Protein AF-A0A9E7SR77-F1 (afdb_monomer)

Solvent-accessible surface area (backbone atoms only — not comparable to full-atom values): 8909 Å² total; per-residue (Å²): 131,87,77,66,85,57,84,43,74,66,51,48,50,51,52,50,53,42,53,60,50,59,74,68,46,51,74,69,48,45,51,34,42,50,32,52,48,26,50,53,51,19,54,52,24,45,50,50,21,53,51,32,56,74,71,65,49,61,67,68,60,28,48,49,27,48,50,54,19,49,52,25,49,52,49,26,50,50,48,49,53,47,50,45,66,79,36,73,90,58,79,88,62,87,58,99,65,75,70,88,55,85,76,72,50,72,69,54,49,48,54,37,58,79,68,67,35,57,68,62,52,51,52,51,50,56,55,37,58,48,49,54,41,55,49,51,56,50,50,50,70,72,50,88,52,63,69,58,36,69,57,56,50,72,78,70,104

Structure (mmCIF, N/CA/C/O backbone):
data_AF-A0A9E7SR77-F1
#
_entry.id   AF-A0A9E7SR77-F1
#
loop_
_atom_site.group_PDB
_atom_site.id
_atom_site.type_symbol
_atom_site.label_atom_id
_atom_site.label_alt_id
_atom_site.label_comp_id
_atom_site.label_asym_id
_atom_site.label_entity_id
_atom_site.label_seq_id
_atom_site.pdbx_PDB_ins_code
_atom_site.Cartn_x
_atom_site.Cartn_y
_atom_site.Cartn_z
_atom_site.occupancy
_atom_site.B_iso_or_equiv
_atom_site.auth_seq_id
_atom_site.auth_comp_id
_atom_site.auth_asym_id
_atom_site.auth_atom_id
_atom_site.pdbx_PDB_model_num
ATOM 1 N N . MET A 1 1 ? -15.560 -2.989 -19.283 1.00 31.86 1 MET A N 1
ATOM 2 C CA . MET A 1 1 ? -15.427 -4.459 -19.183 1.00 31.86 1 MET A CA 1
ATOM 3 C C . MET A 1 1 ? -14.556 -4.759 -17.979 1.00 31.86 1 MET A C 1
ATOM 5 O O . MET A 1 1 ? -13.396 -4.384 -18.000 1.00 31.86 1 MET A O 1
ATOM 9 N N . ILE A 1 2 ? -15.116 -5.345 -16.920 1.00 34.34 2 ILE A N 1
ATOM 10 C CA . ILE A 1 2 ? -14.353 -5.791 -15.746 1.00 34.34 2 ILE A CA 1
ATOM 11 C C . ILE A 1 2 ? -13.633 -7.073 -16.177 1.00 34.34 2 ILE A C 1
ATOM 13 O O . ILE A 1 2 ? -14.275 -8.111 -16.318 1.00 34.34 2 ILE A O 1
ATOM 17 N N . HIS A 1 3 ? -12.339 -6.994 -16.493 1.00 41.41 3 HIS A N 1
ATOM 18 C CA . HIS A 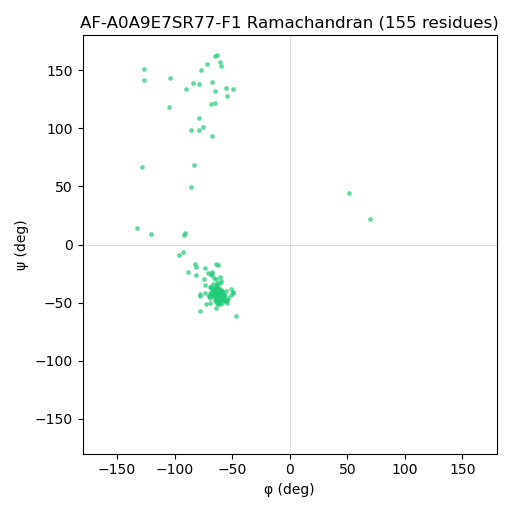1 3 ? -11.528 -8.203 -16.602 1.00 41.41 3 HIS A CA 1
ATOM 19 C C . HIS A 1 3 ? -11.464 -8.833 -15.205 1.00 41.41 3 HIS A C 1
ATOM 21 O O . HIS A 1 3 ? -11.129 -8.176 -14.223 1.00 41.41 3 HIS A O 1
ATOM 27 N N . GLN A 1 4 ? -11.912 -10.084 -15.103 1.00 53.41 4 GLN A N 1
ATOM 28 C CA . GLN A 1 4 ? -11.905 -10.854 -13.863 1.00 53.41 4 GLN A CA 1
ATOM 29 C C . GLN A 1 4 ? -10.448 -11.150 -13.475 1.00 53.41 4 GLN A C 1
ATOM 31 O O . GLN A 1 4 ? -9.881 -12.143 -13.929 1.00 53.41 4 GLN A O 1
ATOM 36 N N . ARG A 1 5 ? -9.849 -10.289 -12.637 1.00 59.03 5 ARG A N 1
ATOM 37 C CA . ARG A 1 5 ? -8.536 -10.515 -12.000 1.00 59.03 5 ARG A CA 1
ATOM 38 C C . ARG A 1 5 ? -8.484 -11.879 -11.308 1.00 59.03 5 ARG A C 1
ATOM 40 O O . ARG A 1 5 ? -7.491 -12.590 -11.398 1.00 59.03 5 ARG A O 1
ATOM 47 N N . PHE A 1 6 ? -9.594 -12.278 -10.684 1.00 62.53 6 PHE A N 1
ATOM 48 C CA . PHE A 1 6 ? -9.768 -13.611 -10.115 1.00 62.53 6 PHE A CA 1
ATOM 49 C C . PHE A 1 6 ? -10.266 -14.580 -11.184 1.00 62.53 6 PHE A C 1
ATOM 51 O O . PHE A 1 6 ? -11.461 -14.644 -11.493 1.00 62.53 6 PHE A O 1
ATOM 58 N N . LYS A 1 7 ? -9.327 -15.335 -11.748 1.00 65.94 7 LYS A N 1
ATOM 59 C CA . LYS A 1 7 ? -9.574 -16.310 -12.815 1.00 65.94 7 LYS A CA 1
ATOM 60 C C . LYS A 1 7 ? -10.076 -17.638 -12.255 1.00 65.94 7 LYS A C 1
ATOM 62 O O . LYS A 1 7 ? -10.643 -18.442 -12.990 1.00 65.94 7 LYS A O 1
ATOM 67 N N . THR A 1 8 ? -9.899 -17.861 -10.953 1.00 75.81 8 THR A N 1
ATOM 68 C CA . THR A 1 8 ? -10.282 -19.095 -10.267 1.00 75.81 8 THR A CA 1
ATOM 69 C C . THR A 1 8 ? -11.173 -18.831 -9.054 1.00 75.81 8 THR A C 1
ATOM 71 O O . THR A 1 8 ? -11.055 -17.818 -8.365 1.00 75.81 8 THR A O 1
ATOM 74 N N . GLU A 1 9 ? -12.040 -19.794 -8.733 1.00 78.81 9 GLU A N 1
ATOM 75 C CA . GLU A 1 9 ? -12.849 -19.760 -7.504 1.00 78.81 9 GLU A CA 1
ATOM 76 C C . GLU A 1 9 ? -11.983 -19.738 -6.237 1.00 78.81 9 GLU A C 1
ATOM 78 O O . GLU A 1 9 ? -12.360 -19.149 -5.227 1.00 78.81 9 GLU A O 1
ATOM 83 N N . LYS A 1 10 ? -10.776 -20.311 -6.305 1.00 80.38 10 LYS A N 1
ATOM 84 C CA . LYS A 1 10 ? -9.801 -20.271 -5.213 1.00 80.38 10 LYS A CA 1
ATOM 85 C C . LYS A 1 10 ? -9.319 -18.847 -4.933 1.00 80.38 10 LYS A C 1
ATOM 87 O O . LYS A 1 10 ? -9.238 -18.454 -3.773 1.00 80.38 10 LYS A O 1
ATOM 92 N N . GLU A 1 11 ? -9.009 -18.074 -5.971 1.00 76.19 11 GLU A N 1
ATOM 93 C CA . GLU A 1 11 ? -8.580 -16.681 -5.817 1.00 76.19 11 GLU A CA 1
ATOM 94 C C . GLU A 1 11 ? -9.719 -15.797 -5.297 1.00 76.19 11 GLU A C 1
ATOM 96 O O . GLU A 1 11 ? -9.496 -15.001 -4.388 1.00 76.19 11 GLU A O 1
ATOM 101 N N . LYS A 1 12 ? -10.951 -15.994 -5.792 1.00 79.25 12 LYS A N 1
ATOM 102 C CA . LYS A 1 12 ? -12.138 -15.292 -5.271 1.00 79.25 12 LYS A CA 1
ATOM 103 C C . LYS A 1 12 ? -12.374 -15.594 -3.794 1.00 79.25 12 LYS A C 1
ATOM 105 O O . LYS A 1 12 ? -12.648 -14.683 -3.018 1.00 79.25 12 LYS A O 1
ATOM 110 N N . LEU A 1 13 ? -12.258 -16.865 -3.400 1.00 84.19 13 LEU A N 1
ATOM 111 C CA . LEU A 1 13 ? -12.414 -17.277 -2.008 1.00 84.19 13 LEU A CA 1
ATOM 112 C C . LEU A 1 13 ? -11.332 -16.654 -1.120 1.00 84.19 13 LEU A C 1
ATOM 114 O O . LEU A 1 13 ? -11.659 -16.130 -0.060 1.00 84.19 13 LEU A O 1
ATOM 118 N N . LYS A 1 14 ? -10.070 -16.656 -1.571 1.00 83.31 14 LYS A N 1
ATOM 119 C CA . LYS A 1 14 ? -8.960 -16.019 -0.849 1.00 83.31 14 LYS A CA 1
ATOM 120 C C . LYS A 1 14 ? -9.202 -14.519 -0.669 1.00 83.31 14 LYS A C 1
ATOM 122 O O . LYS A 1 14 ? -9.076 -14.017 0.441 1.00 83.31 14 LYS A O 1
ATOM 127 N N . PHE A 1 15 ? -9.606 -13.819 -1.728 1.00 83.88 15 PHE A N 1
ATOM 128 C CA . PHE A 1 15 ? -9.936 -12.396 -1.657 1.00 83.88 15 PHE A CA 1
ATOM 129 C C . PHE A 1 15 ? -11.078 -12.120 -0.673 1.00 83.88 15 PHE A C 1
ATOM 131 O O . PHE A 1 15 ? -10.965 -11.246 0.181 1.00 83.88 15 PHE A O 1
ATOM 138 N N . LYS A 1 16 ? -12.148 -12.925 -0.713 1.00 84.38 16 LYS A N 1
ATOM 139 C CA . LYS A 1 16 ? -13.257 -12.816 0.245 1.00 84.38 16 LYS A CA 1
ATOM 140 C C . LYS A 1 16 ? -12.793 -13.011 1.692 1.00 84.38 16 LYS A C 1
ATOM 142 O O . LYS A 1 16 ? -13.225 -12.269 2.563 1.00 84.38 16 LYS A O 1
ATOM 147 N N . GLN A 1 17 ? -11.914 -13.981 1.946 1.00 88.25 17 GLN A N 1
ATOM 148 C CA . GLN A 1 17 ? -11.357 -14.227 3.281 1.00 88.25 17 GLN A CA 1
ATOM 149 C C . GLN A 1 17 ? -10.526 -13.044 3.786 1.00 88.25 17 GLN A C 1
ATOM 151 O O . GLN A 1 17 ? -10.629 -12.699 4.960 1.00 88.25 17 GLN A O 1
ATOM 156 N N . ILE A 1 18 ? -9.745 -12.406 2.909 1.00 88.06 18 ILE A N 1
ATOM 157 C CA . ILE A 1 18 ? -8.984 -11.200 3.255 1.00 88.06 18 ILE A CA 1
ATOM 158 C C . ILE A 1 18 ? -9.942 -10.059 3.613 1.00 88.06 18 ILE A C 1
ATOM 160 O O . ILE A 1 18 ? -9.811 -9.482 4.686 1.00 88.06 18 ILE A O 1
ATOM 164 N N . LEU A 1 19 ? -10.967 -9.804 2.791 1.00 84.50 19 LEU A N 1
ATOM 165 C CA . LEU A 1 19 ? -11.981 -8.781 3.079 1.00 84.50 19 LEU A CA 1
ATOM 166 C C . LEU A 1 19 ? -12.706 -9.019 4.409 1.00 84.50 19 LEU A C 1
ATOM 168 O O . LEU A 1 19 ? -12.898 -8.092 5.191 1.00 84.50 19 LEU A O 1
ATOM 172 N N . GLU A 1 20 ? -13.103 -10.263 4.683 1.00 86.19 20 GLU A N 1
ATOM 173 C CA . GLU A 1 20 ? -13.720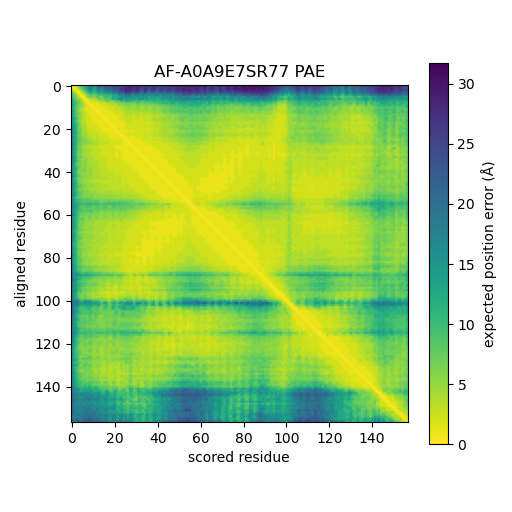 -10.644 5.958 1.00 86.19 20 GLU A CA 1
ATOM 174 C C . GLU A 1 20 ? -12.763 -10.477 7.147 1.00 86.19 20 GLU A C 1
ATOM 176 O O . GLU A 1 20 ? -13.228 -10.238 8.260 1.00 86.19 20 GLU A O 1
ATOM 181 N N . GLY A 1 21 ? -11.454 -10.622 6.929 1.00 89.38 21 GLY A N 1
ATOM 182 C CA . GLY A 1 21 ? -10.418 -10.339 7.920 1.00 89.38 21 GLY A CA 1
ATOM 183 C C . GLY A 1 21 ? -10.304 -8.843 8.199 1.00 89.38 21 GLY A C 1
ATOM 184 O O . GLY A 1 21 ? -10.406 -8.439 9.353 1.00 89.38 21 GLY A O 1
ATOM 185 N N . ILE A 1 22 ? -10.197 -8.029 7.144 1.00 87.31 22 ILE A N 1
ATOM 186 C CA . ILE A 1 22 ? -10.108 -6.564 7.239 1.00 87.31 22 ILE A CA 1
ATOM 187 C C . ILE A 1 22 ? -11.328 -5.988 7.973 1.00 87.31 22 ILE A C 1
ATOM 189 O O . ILE A 1 22 ? -11.177 -5.163 8.866 1.00 87.31 22 ILE A O 1
ATOM 193 N N . LEU A 1 23 ? -12.536 -6.477 7.672 1.00 83.88 23 LEU A N 1
ATOM 194 C CA . LEU A 1 23 ? -13.782 -6.045 8.327 1.00 83.88 23 LEU A CA 1
ATOM 195 C C . LEU A 1 23 ? -13.841 -6.325 9.837 1.00 83.88 23 LEU A C 1
ATOM 197 O O . LEU A 1 23 ? -14.704 -5.776 10.520 1.00 83.88 23 LEU A O 1
ATOM 201 N N . LYS A 1 24 ? -12.990 -7.215 10.353 1.00 87.81 24 LYS A N 1
ATOM 202 C CA . LYS A 1 24 ? -12.928 -7.555 11.782 1.00 87.81 24 LYS A CA 1
ATOM 203 C C . LYS A 1 24 ? -11.848 -6.781 12.527 1.00 87.81 24 LYS A C 1
ATOM 205 O O . LYS A 1 24 ? -11.803 -6.882 13.751 1.00 87.81 24 LYS A O 1
ATOM 210 N N . LEU A 1 25 ? -10.987 -6.060 11.812 1.00 87.06 25 LEU A N 1
ATOM 211 C CA . LEU A 1 25 ? -9.951 -5.245 12.422 1.00 87.06 25 LEU A CA 1
ATOM 212 C C . LEU A 1 25 ? -10.577 -4.067 13.169 1.00 87.06 25 LEU A C 1
ATOM 214 O O . LEU A 1 25 ? -11.509 -3.420 12.690 1.00 87.06 25 LEU A O 1
ATOM 218 N N . SER A 1 26 ? -10.024 -3.760 14.335 1.00 86.38 26 SER A N 1
ATOM 219 C CA . SER A 1 26 ? -10.221 -2.468 14.988 1.00 86.38 26 SER A CA 1
ATOM 220 C C . SER A 1 26 ? -9.600 -1.338 14.160 1.00 86.38 26 SER A C 1
ATOM 222 O O . SER A 1 26 ? -8.708 -1.577 13.351 1.00 86.38 26 SER A O 1
ATOM 224 N N . THR A 1 27 ? -9.995 -0.085 14.404 1.00 82.25 27 THR A N 1
ATOM 225 C CA . THR A 1 27 ? -9.401 1.107 13.763 1.00 82.25 27 THR A CA 1
ATOM 226 C C . THR A 1 27 ? -7.875 1.115 13.836 1.00 82.25 27 THR A C 1
ATOM 228 O O . THR A 1 27 ? -7.192 1.393 12.853 1.00 82.25 27 THR A O 1
ATOM 231 N N . LYS A 1 28 ? -7.334 0.737 14.997 1.00 88.12 28 LYS A N 1
ATOM 232 C CA . LYS A 1 28 ? -5.895 0.652 15.244 1.00 88.12 28 LYS A CA 1
ATOM 233 C C . LYS A 1 28 ? -5.219 -0.399 14.366 1.00 88.12 28 LYS A C 1
ATOM 235 O O . LYS A 1 28 ? -4.192 -0.123 13.753 1.00 88.12 28 LYS A O 1
ATOM 240 N N . GLU A 1 29 ? -5.798 -1.595 14.298 1.00 91.12 29 GLU A N 1
ATOM 241 C CA . GLU A 1 29 ? -5.304 -2.669 13.431 1.00 91.12 29 GLU A CA 1
ATOM 242 C C . GLU A 1 29 ? -5.450 -2.293 11.960 1.00 91.12 29 GLU A C 1
ATOM 244 O O . GLU A 1 29 ? -4.548 -2.544 11.175 1.00 91.12 29 GLU A O 1
ATOM 249 N N . LEU A 1 30 ? -6.539 -1.631 11.583 1.00 87.81 30 LEU A N 1
ATOM 250 C CA . LEU A 1 30 ? -6.774 -1.198 10.215 1.00 87.81 30 LEU A CA 1
ATOM 251 C C . LEU A 1 30 ? -5.716 -0.185 9.752 1.00 87.81 30 LEU A C 1
ATOM 253 O O . LEU A 1 30 ? -5.157 -0.339 8.672 1.00 87.81 30 LEU A O 1
ATOM 257 N N . LEU A 1 31 ? -5.386 0.804 10.587 1.00 87.50 31 LEU A N 1
ATOM 258 C CA . LEU A 1 31 ? -4.292 1.742 10.319 1.00 87.50 31 LEU A CA 1
ATOM 259 C C . LEU A 1 31 ? -2.950 1.024 10.167 1.00 87.50 31 LEU A C 1
ATOM 261 O O . LEU A 1 31 ? -2.201 1.303 9.235 1.00 87.50 31 LEU A O 1
ATOM 265 N N . ALA A 1 32 ? -2.652 0.089 11.071 1.00 91.81 32 ALA A N 1
ATOM 266 C CA . ALA A 1 32 ? -1.431 -0.704 11.008 1.00 91.81 32 ALA A CA 1
ATOM 267 C C . ALA A 1 32 ? -1.345 -1.567 9.746 1.00 91.81 32 ALA A C 1
ATOM 269 O O . ALA A 1 32 ? -0.294 -1.630 9.112 1.00 91.81 32 ALA A O 1
ATOM 270 N N . TYR A 1 33 ? -2.460 -2.181 9.364 1.00 90.94 33 TYR A N 1
ATOM 271 C CA . TYR A 1 33 ? -2.578 -2.969 8.150 1.00 90.94 33 TYR A CA 1
ATOM 272 C C . TYR A 1 33 ? -2.298 -2.124 6.905 1.00 90.94 33 TYR A C 1
ATOM 274 O O . TYR A 1 33 ? -1.490 -2.522 6.073 1.00 90.94 33 TYR A O 1
ATOM 282 N N . TRP A 1 34 ? -2.899 -0.937 6.793 1.00 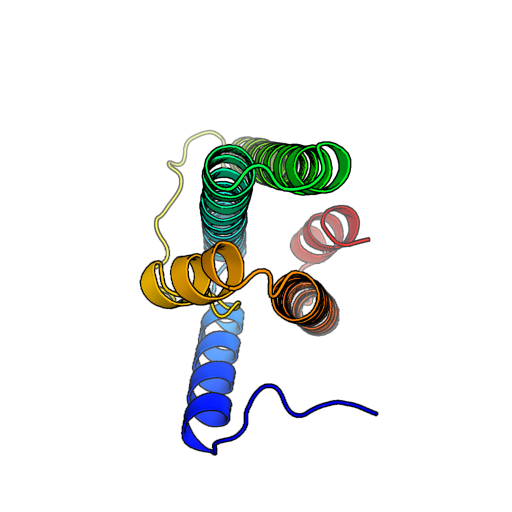88.38 34 TRP A N 1
ATOM 283 C CA . TRP A 1 34 ? -2.680 -0.074 5.632 1.00 88.38 34 TRP A CA 1
ATOM 284 C C . TRP A 1 34 ? -1.271 0.501 5.563 1.00 88.38 34 TRP A C 1
ATOM 286 O O . TRP A 1 34 ? -0.708 0.549 4.478 1.00 88.38 34 TRP A O 1
ATOM 296 N N . MET A 1 35 ? -0.657 0.846 6.701 1.00 90.62 35 MET A N 1
ATOM 297 C CA . MET A 1 35 ? 0.759 1.234 6.714 1.00 90.62 35 MET A CA 1
ATOM 298 C C . MET A 1 35 ? 1.644 0.135 6.125 1.00 90.62 35 MET A C 1
ATOM 300 O O . MET A 1 35 ? 2.532 0.418 5.330 1.00 90.62 35 MET A O 1
ATOM 304 N N . ASP A 1 36 ? 1.403 -1.118 6.510 1.00 90.94 36 ASP A N 1
ATOM 305 C CA . ASP A 1 36 ? 2.163 -2.256 5.999 1.00 90.94 36 ASP A CA 1
ATOM 306 C C . ASP A 1 36 ? 1.927 -2.486 4.495 1.00 90.94 36 ASP A C 1
ATOM 308 O O . ASP A 1 36 ? 2.879 -2.790 3.778 1.00 90.94 36 ASP A O 1
ATOM 312 N N . GLN A 1 37 ? 0.699 -2.287 3.995 1.00 88.44 37 GLN A N 1
ATOM 313 C CA . GLN A 1 37 ? 0.407 -2.339 2.553 1.00 88.44 37 GLN A CA 1
ATOM 314 C C . GLN A 1 37 ? 1.193 -1.283 1.765 1.00 88.44 37 GLN A C 1
ATOM 316 O O . GLN A 1 37 ? 1.930 -1.647 0.852 1.00 88.44 37 GLN A O 1
ATOM 321 N N . GLU A 1 38 ? 1.148 -0.019 2.186 1.00 90.44 38 GLU A N 1
ATOM 322 C CA . GLU A 1 38 ? 1.879 1.077 1.530 1.00 90.44 38 GLU A CA 1
ATOM 323 C C . GLU A 1 38 ? 3.397 0.824 1.505 1.00 90.44 38 GLU A C 1
ATOM 325 O O . GLU A 1 38 ? 4.076 1.051 0.504 1.00 90.44 38 GLU A O 1
ATOM 330 N N . VAL A 1 39 ? 3.960 0.281 2.592 1.00 91.56 39 VAL A 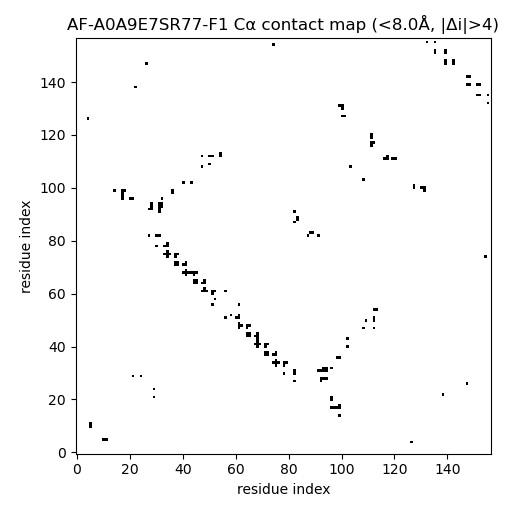N 1
ATOM 331 C CA . VAL A 1 39 ? 5.387 -0.083 2.643 1.00 91.56 39 VAL A CA 1
ATOM 332 C C . VAL A 1 39 ? 5.718 -1.197 1.644 1.00 91.56 39 VAL A C 1
ATOM 334 O O . VAL A 1 39 ? 6.738 -1.125 0.956 1.00 91.56 39 VAL A O 1
ATOM 337 N N . LYS A 1 40 ? 4.866 -2.219 1.529 1.00 89.50 40 LYS A N 1
ATOM 338 C CA . LYS A 1 40 ? 5.051 -3.327 0.579 1.00 89.50 40 LYS A CA 1
ATOM 339 C C . LYS A 1 40 ? 4.943 -2.871 -0.875 1.00 89.50 40 LYS A C 1
ATOM 341 O O . LYS A 1 40 ? 5.752 -3.282 -1.712 1.00 89.50 40 LYS A O 1
ATOM 346 N N . GLU A 1 41 ? 3.998 -1.988 -1.173 1.00 88.75 41 GLU A N 1
ATOM 347 C CA . GLU A 1 41 ? 3.865 -1.361 -2.488 1.00 88.75 41 GLU A CA 1
ATOM 348 C C . GLU A 1 41 ? 5.098 -0.518 -2.826 1.00 88.75 41 GLU A C 1
ATOM 350 O O . GLU A 1 41 ? 5.688 -0.686 -3.899 1.00 88.75 41 GLU A O 1
ATOM 355 N N . ALA A 1 42 ? 5.575 0.295 -1.878 1.00 92.06 42 ALA A N 1
ATOM 356 C CA . ALA A 1 42 ? 6.814 1.050 -2.027 1.00 92.06 42 ALA A CA 1
ATOM 357 C C . ALA A 1 42 ? 7.997 0.119 -2.365 1.00 92.06 42 ALA A C 1
ATOM 359 O O . ALA A 1 42 ? 8.739 0.359 -3.325 1.00 92.06 42 ALA A O 1
ATOM 360 N N . GLU A 1 43 ? 8.165 -0.992 -1.644 1.00 92.44 43 GLU A N 1
ATOM 361 C CA . GLU A 1 43 ? 9.210 -1.971 -1.956 1.00 92.44 43 GLU A CA 1
ATOM 362 C C . GLU A 1 43 ? 9.092 -2.529 -3.381 1.00 92.44 43 GLU A C 1
ATOM 364 O O . GLU A 1 43 ? 10.102 -2.647 -4.087 1.00 92.44 43 GLU A O 1
ATOM 369 N N . MET A 1 44 ? 7.878 -2.861 -3.828 1.00 91.12 44 MET A N 1
ATOM 370 C CA . MET A 1 44 ? 7.627 -3.338 -5.188 1.00 91.12 44 MET A CA 1
ATOM 371 C C . MET A 1 44 ? 8.005 -2.277 -6.232 1.00 91.12 44 MET A C 1
ATOM 373 O O . MET A 1 44 ? 8.724 -2.588 -7.189 1.00 91.12 44 MET A O 1
ATOM 377 N N . TYR A 1 45 ? 7.578 -1.026 -6.049 1.00 92.81 45 TYR A N 1
ATOM 378 C CA . TYR A 1 45 ? 7.881 0.075 -6.966 1.00 92.81 45 TYR A CA 1
ATOM 379 C C . TYR A 1 45 ? 9.376 0.389 -7.025 1.00 92.81 45 TYR A C 1
ATOM 381 O O . TYR A 1 45 ? 9.936 0.565 -8.111 1.00 92.81 45 TYR A O 1
ATOM 389 N N . HIS A 1 46 ? 10.070 0.348 -5.888 1.00 94.75 46 HIS A N 1
ATOM 390 C CA . HIS A 1 46 ? 11.519 0.519 -5.856 1.00 94.75 46 HIS A CA 1
ATOM 391 C C . HIS A 1 46 ? 12.255 -0.613 -6.593 1.00 94.75 46 HIS A C 1
ATOM 393 O O . HIS A 1 46 ? 13.240 -0.373 -7.306 1.00 94.75 46 HIS A O 1
ATOM 399 N N . ARG A 1 47 ? 11.769 -1.859 -6.484 1.00 93.19 47 ARG A N 1
ATOM 400 C CA . ARG A 1 47 ? 12.303 -2.990 -7.262 1.00 93.19 47 ARG A CA 1
ATOM 401 C C . ARG A 1 47 ? 12.070 -2.787 -8.758 1.00 93.19 47 ARG A C 1
ATOM 403 O O . ARG A 1 47 ? 13.006 -2.978 -9.533 1.00 93.19 47 ARG A O 1
ATOM 410 N N . LEU A 1 48 ? 10.872 -2.364 -9.167 1.00 93.50 48 LEU A N 1
ATOM 411 C CA . LEU A 1 48 ? 10.558 -2.043 -10.564 1.00 93.50 48 LEU A CA 1
ATOM 412 C C . LEU A 1 48 ? 11.475 -0.947 -11.117 1.00 93.50 48 LEU A C 1
ATOM 414 O O . LEU A 1 48 ? 12.030 -1.124 -12.199 1.00 93.50 48 LEU A O 1
ATOM 418 N N . TYR A 1 49 ? 11.696 0.127 -10.355 1.00 95.31 49 TYR A N 1
ATOM 419 C CA . TYR A 1 49 ? 12.650 1.188 -10.688 1.00 95.31 49 TYR A CA 1
ATOM 420 C C . TYR A 1 49 ? 14.074 0.652 -10.880 1.00 95.31 49 TYR A C 1
ATOM 422 O O . TYR A 1 49 ? 14.748 0.969 -11.862 1.00 95.31 49 TYR A O 1
ATOM 430 N N . THR A 1 50 ? 14.538 -0.180 -9.946 1.00 95.31 50 THR A N 1
ATOM 431 C CA . THR A 1 50 ? 15.890 -0.747 -9.996 1.00 95.31 50 THR A CA 1
ATOM 432 C C . THR A 1 50 ? 16.058 -1.627 -11.233 1.00 95.31 50 THR A C 1
ATOM 434 O O . THR A 1 50 ? 16.979 -1.421 -12.022 1.00 95.31 50 THR A O 1
ATOM 437 N N . MET A 1 51 ? 15.125 -2.553 -11.465 1.00 94.88 51 MET A N 1
ATOM 438 C CA . MET A 1 51 ? 15.185 -3.455 -12.615 1.00 94.88 51 MET A CA 1
ATOM 439 C C . MET A 1 51 ? 15.026 -2.707 -13.942 1.00 94.88 51 MET A C 1
ATOM 441 O O . MET A 1 51 ? 15.740 -3.017 -14.890 1.00 94.88 51 MET A O 1
ATOM 445 N N . SER A 1 52 ? 14.152 -1.695 -14.029 1.00 93.75 52 SER A N 1
ATOM 446 C CA . SER A 1 52 ? 13.976 -0.912 -15.261 1.00 93.75 52 SER A CA 1
ATOM 447 C C . SER A 1 52 ? 15.250 -0.159 -15.652 1.00 93.75 52 SER A C 1
ATOM 449 O O . SER A 1 52 ? 15.547 -0.034 -16.842 1.00 93.75 52 SER A O 1
ATOM 451 N N . LYS A 1 53 ? 16.040 0.291 -14.665 1.00 93.81 53 LYS A N 1
ATOM 452 C CA . LYS A 1 53 ? 17.379 0.853 -14.887 1.00 93.81 53 LYS A CA 1
ATOM 453 C C . LYS A 1 53 ? 18.374 -0.203 -15.376 1.00 93.81 53 LYS A C 1
ATOM 455 O O . LYS A 1 53 ? 19.120 0.080 -16.307 1.00 93.81 53 LYS A O 1
ATOM 460 N N . GLU A 1 54 ? 18.373 -1.407 -14.800 1.00 94.00 54 GLU A N 1
ATOM 461 C CA . GLU A 1 54 ? 19.274 -2.500 -15.211 1.00 94.00 54 GLU A CA 1
ATOM 462 C C . GLU A 1 54 ? 19.091 -2.899 -16.681 1.00 94.00 54 GLU A C 1
ATOM 464 O O . GLU A 1 54 ? 20.069 -3.146 -17.387 1.00 94.00 54 GLU A O 1
ATOM 469 N N . VAL A 1 55 ? 17.843 -2.938 -17.158 1.00 92.62 55 VAL A N 1
ATOM 470 C CA . VAL A 1 55 ? 17.522 -3.302 -18.549 1.00 92.62 55 VAL A CA 1
ATOM 471 C C . VAL A 1 55 ? 17.471 -2.105 -19.505 1.00 92.62 55 VAL A C 1
ATOM 473 O O . VAL A 1 55 ? 17.056 -2.260 -20.653 1.00 92.62 55 VAL A O 1
ATOM 476 N N . ASN A 1 56 ? 17.909 -0.921 -19.060 1.00 91.44 56 ASN A N 1
ATOM 477 C CA . ASN A 1 56 ? 17.920 0.326 -19.833 1.00 91.44 56 ASN A CA 1
ATOM 478 C C . ASN A 1 56 ? 16.568 0.658 -20.486 1.00 91.44 56 ASN A C 1
ATOM 480 O O . ASN A 1 56 ? 16.503 1.040 -21.657 1.00 91.44 56 ASN A O 1
ATOM 484 N N . TRP A 1 57 ? 15.475 0.506 -19.738 1.00 92.38 57 TRP A N 1
ATOM 485 C CA . TRP A 1 57 ? 14.187 1.047 -20.167 1.00 92.38 57 TRP A CA 1
ATOM 486 C C . TRP A 1 57 ? 14.233 2.573 -20.268 1.00 92.38 57 TRP A C 1
ATOM 488 O O . TRP A 1 57 ? 15.117 3.226 -19.708 1.00 92.38 57 TRP A O 1
ATOM 498 N N . ASP A 1 58 ? 13.247 3.137 -20.971 1.00 92.81 58 ASP A N 1
ATOM 499 C CA . ASP A 1 58 ? 13.072 4.585 -21.071 1.00 92.81 58 ASP A CA 1
ATOM 500 C C . ASP A 1 58 ? 13.116 5.227 -19.673 1.00 92.81 58 ASP A C 1
ATOM 502 O O . ASP A 1 58 ? 12.511 4.740 -18.708 1.00 92.81 58 ASP A O 1
ATOM 506 N N . GLU A 1 59 ? 13.867 6.320 -19.551 1.00 93.25 59 GLU A N 1
ATOM 507 C CA . GLU A 1 59 ? 14.072 7.003 -18.278 1.00 93.25 59 GLU A CA 1
ATOM 508 C C . GLU A 1 59 ? 12.752 7.480 -17.665 1.00 93.25 59 GLU A C 1
ATOM 510 O O . GLU A 1 59 ? 12.613 7.450 -16.444 1.00 93.25 59 GLU A O 1
ATOM 515 N N . GLN A 1 60 ? 11.761 7.838 -18.486 1.00 94.44 60 GLN A N 1
ATOM 516 C CA . GLN A 1 60 ? 10.432 8.231 -18.017 1.00 94.44 60 GLN A CA 1
ATOM 517 C C . GLN A 1 60 ? 9.707 7.078 -17.321 1.00 94.44 60 GLN A C 1
ATOM 519 O O . GLN A 1 60 ? 9.003 7.307 -16.343 1.00 94.44 60 GLN A O 1
ATOM 524 N N . VAL A 1 61 ? 9.910 5.838 -17.777 1.00 93.38 61 VAL A N 1
ATOM 525 C CA . VAL A 1 61 ? 9.323 4.646 -17.146 1.00 93.38 61 VAL A CA 1
ATOM 526 C C . VAL A 1 61 ? 9.981 4.383 -15.798 1.00 93.38 61 VAL A C 1
ATOM 528 O O . VAL A 1 61 ? 9.299 4.153 -14.806 1.00 93.38 61 VAL A O 1
ATOM 531 N N . SER A 1 62 ? 11.310 4.480 -15.739 1.00 94.12 62 SER A N 1
ATOM 532 C CA . SER A 1 62 ? 12.032 4.349 -14.469 1.00 94.12 62 SER A CA 1
ATOM 533 C C . SER A 1 62 ? 11.619 5.455 -13.492 1.00 94.12 62 SER A C 1
ATOM 535 O O . SER A 1 62 ? 11.367 5.195 -12.321 1.00 94.12 62 SER A O 1
ATOM 537 N N . LYS A 1 63 ? 11.501 6.694 -13.978 1.00 96.19 63 LYS A N 1
ATOM 538 C CA . LYS A 1 63 ? 11.053 7.829 -13.174 1.00 96.19 63 LYS A CA 1
ATOM 539 C C . LYS A 1 63 ? 9.637 7.619 -12.635 1.00 96.19 63 LYS A C 1
ATOM 541 O O . LYS A 1 63 ? 9.428 7.874 -11.459 1.00 96.19 63 LYS A O 1
ATOM 546 N N . LEU A 1 64 ? 8.713 7.108 -13.452 1.00 95.19 64 LEU A N 1
ATOM 547 C CA . LEU A 1 64 ? 7.358 6.778 -13.010 1.00 95.19 64 LEU A CA 1
ATOM 548 C C . LEU A 1 64 ? 7.381 5.832 -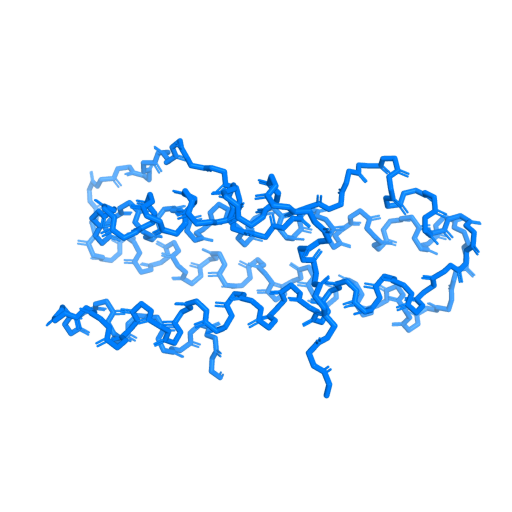11.802 1.00 95.19 64 LEU A C 1
ATOM 550 O O . LEU A 1 64 ? 6.769 6.141 -10.790 1.00 95.19 64 LEU A O 1
ATOM 554 N N . PHE A 1 65 ? 8.127 4.724 -11.868 1.00 94.50 65 PHE A N 1
ATOM 555 C CA . PHE A 1 65 ? 8.223 3.792 -10.737 1.00 94.50 65 PHE A CA 1
ATOM 556 C C . PHE A 1 65 ? 8.857 4.426 -9.494 1.00 94.50 65 PHE A C 1
ATOM 558 O O . PHE A 1 65 ? 8.454 4.126 -8.375 1.00 94.50 65 PHE A O 1
ATOM 565 N N . LEU A 1 66 ? 9.834 5.318 -9.678 1.00 96.88 66 LEU A N 1
ATOM 566 C CA . LEU A 1 66 ? 10.435 6.052 -8.568 1.00 96.88 66 LEU A CA 1
ATOM 567 C C . LEU A 1 66 ? 9.460 7.047 -7.926 1.00 96.88 66 LEU A C 1
ATOM 569 O O . LEU A 1 66 ? 9.521 7.249 -6.717 1.00 96.88 66 LEU A O 1
ATOM 573 N N . ASP A 1 67 ? 8.615 7.697 -8.720 1.00 95.94 67 ASP A N 1
ATOM 574 C CA . ASP A 1 67 ? 7.619 8.634 -8.208 1.00 95.94 67 ASP A CA 1
ATOM 575 C C . ASP A 1 67 ? 6.517 7.866 -7.452 1.00 95.94 67 ASP A C 1
ATOM 577 O O . ASP A 1 67 ? 6.269 8.188 -6.298 1.00 95.94 67 ASP A O 1
ATOM 581 N N . MET A 1 68 ? 6.022 6.741 -7.989 1.00 92.31 68 MET A N 1
ATOM 582 C CA . MET A 1 68 ? 5.084 5.854 -7.273 1.00 92.31 68 MET A CA 1
ATOM 583 C C . MET A 1 68 ? 5.654 5.322 -5.948 1.00 92.31 68 MET A C 1
ATOM 585 O O . MET A 1 68 ? 4.962 5.282 -4.939 1.00 92.31 68 MET A O 1
ATOM 589 N N . TYR A 1 69 ? 6.942 4.961 -5.917 1.00 94.38 69 TYR A N 1
ATOM 590 C CA . TYR A 1 69 ? 7.621 4.580 -4.674 1.00 94.38 69 TYR A CA 1
ATOM 591 C C . TYR A 1 69 ? 7.554 5.677 -3.603 1.00 94.38 69 TYR A C 1
ATOM 593 O O . TYR A 1 69 ? 7.351 5.375 -2.428 1.00 94.38 69 TYR A O 1
ATOM 601 N N . LYS A 1 70 ? 7.760 6.942 -3.990 1.00 95.81 70 LYS A N 1
ATOM 602 C CA . LYS A 1 70 ? 7.710 8.064 -3.045 1.00 95.81 70 LYS A CA 1
ATOM 603 C C . LYS A 1 70 ? 6.290 8.308 -2.560 1.00 95.81 70 LYS A C 1
ATOM 605 O O . LYS A 1 70 ? 6.129 8.509 -1.363 1.00 95.81 70 LYS A O 1
ATOM 610 N N . ASP A 1 71 ? 5.308 8.240 -3.455 1.00 91.31 71 ASP A N 1
ATOM 611 C CA . ASP A 1 71 ? 3.899 8.436 -3.112 1.00 91.31 71 ASP A CA 1
ATOM 612 C C . ASP A 1 71 ? 3.468 7.437 -2.019 1.00 91.31 71 ASP A C 1
ATOM 614 O O . ASP A 1 71 ? 2.979 7.850 -0.967 1.00 91.31 71 ASP A O 1
ATOM 618 N N . CYS A 1 72 ? 3.794 6.146 -2.172 1.00 90.38 72 CYS A N 1
ATOM 619 C CA . CYS A 1 72 ? 3.520 5.134 -1.142 1.00 90.38 72 CYS A CA 1
ATOM 620 C C . CYS A 1 72 ? 4.226 5.423 0.196 1.00 90.38 72 CYS A C 1
ATOM 622 O O . CYS A 1 72 ? 3.664 5.228 1.275 1.00 90.38 72 CYS A O 1
ATOM 624 N N . LEU A 1 73 ? 5.470 5.919 0.173 1.00 94.06 73 LEU A N 1
ATOM 625 C CA . LEU A 1 73 ? 6.160 6.305 1.410 1.00 94.06 73 LEU A CA 1
ATOM 626 C C . LEU A 1 73 ? 5.506 7.510 2.094 1.00 94.06 73 LEU A C 1
ATOM 628 O O . LEU A 1 73 ? 5.419 7.537 3.324 1.00 94.06 73 LEU A O 1
ATOM 632 N N . GLU A 1 74 ? 5.045 8.494 1.323 1.00 92.44 74 GLU A N 1
ATOM 633 C CA . GLU A 1 74 ? 4.319 9.653 1.846 1.00 92.44 74 GLU A CA 1
ATOM 634 C C . GLU A 1 74 ? 2.977 9.232 2.467 1.00 92.44 74 GLU A C 1
ATOM 636 O O . GLU A 1 74 ? 2.607 9.723 3.543 1.00 92.44 74 GLU A O 1
ATOM 641 N N . HIS A 1 75 ? 2.279 8.268 1.862 1.00 88.62 75 HIS A N 1
ATOM 642 C CA . HIS A 1 75 ? 1.067 7.672 2.427 1.00 88.62 75 HIS A CA 1
ATOM 643 C C . HIS A 1 75 ? 1.350 6.904 3.723 1.00 88.62 75 HIS A C 1
ATOM 645 O O . HIS A 1 75 ? 0.689 7.148 4.739 1.00 88.62 75 HIS A O 1
ATOM 651 N N . ALA A 1 76 ? 2.377 6.047 3.744 1.00 91.44 76 ALA A N 1
ATOM 652 C CA . ALA A 1 76 ? 2.793 5.326 4.946 1.00 91.44 76 ALA A CA 1
ATOM 653 C C . ALA A 1 76 ? 3.166 6.287 6.090 1.00 91.44 76 ALA A C 1
ATOM 655 O O . ALA A 1 76 ? 2.777 6.077 7.242 1.00 91.44 76 ALA A O 1
ATOM 656 N N . GLU A 1 77 ? 3.878 7.379 5.791 1.00 92.62 77 GLU A N 1
ATOM 657 C CA . GLU A 1 77 ? 4.221 8.405 6.779 1.00 92.62 77 GLU A CA 1
ATOM 658 C C . GLU A 1 77 ? 2.973 9.142 7.292 1.00 92.62 77 GLU A C 1
ATOM 660 O O . GLU A 1 77 ? 2.863 9.426 8.489 1.00 92.62 77 GLU A O 1
ATOM 665 N N . THR A 1 78 ? 2.017 9.433 6.410 1.00 89.56 78 THR A N 1
ATOM 666 C CA . THR A 1 78 ? 0.743 10.073 6.766 1.00 89.56 78 THR A CA 1
ATOM 667 C C . THR A 1 78 ? -0.069 9.193 7.713 1.00 89.56 78 THR A C 1
ATOM 669 O O . THR A 1 78 ? -0.498 9.654 8.776 1.00 89.56 78 THR A O 1
ATOM 672 N N . LEU A 1 79 ? -0.200 7.906 7.391 1.00 89.50 79 LEU A N 1
ATOM 673 C CA . LEU A 1 79 ? -0.846 6.913 8.246 1.00 89.50 79 LEU A CA 1
ATOM 674 C C . LEU A 1 79 ? -0.129 6.756 9.595 1.00 89.50 79 LEU A C 1
ATOM 676 O O . LEU A 1 79 ? -0.784 6.679 10.635 1.00 89.50 79 LEU A O 1
ATOM 680 N N . LEU A 1 80 ? 1.206 6.781 9.612 1.00 92.12 80 LEU A N 1
ATOM 681 C CA . LEU A 1 80 ? 1.985 6.706 10.848 1.00 92.12 80 LEU A CA 1
ATOM 682 C C . LEU A 1 80 ? 1.772 7.934 11.735 1.00 92.12 80 LEU A C 1
ATOM 684 O O . LEU A 1 80 ? 1.588 7.796 12.947 1.00 92.12 80 LEU A O 1
ATOM 688 N N . LYS A 1 81 ? 1.779 9.139 11.154 1.00 90.69 81 LYS A N 1
ATOM 689 C CA . LYS A 1 81 ? 1.489 10.384 11.881 1.00 90.69 81 LYS A CA 1
ATOM 690 C C . LYS A 1 81 ? 0.099 10.342 12.496 1.00 90.69 81 LYS A C 1
ATOM 692 O O . LYS A 1 81 ? -0.054 10.707 13.664 1.00 90.69 81 LYS A O 1
ATOM 697 N N . LEU A 1 82 ? -0.886 9.857 11.745 1.00 85.88 82 LEU A N 1
ATOM 698 C CA . LEU A 1 82 ? -2.234 9.672 12.252 1.00 85.88 82 LEU A CA 1
ATOM 699 C C . LEU A 1 82 ? -2.257 8.663 13.404 1.00 85.88 82 LEU A C 1
ATOM 701 O O . LEU A 1 82 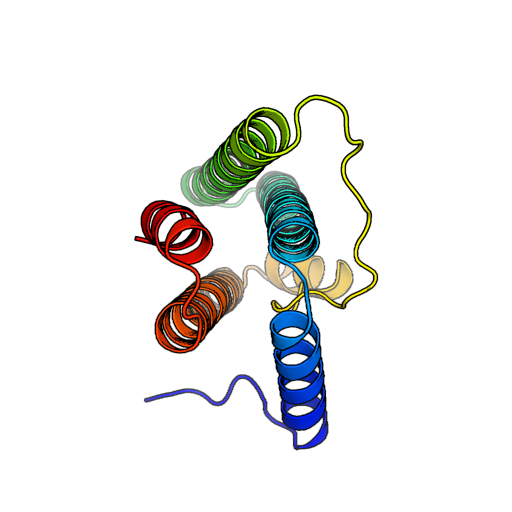? -2.705 9.008 14.491 1.00 85.88 82 LEU A O 1
ATOM 705 N N . TYR A 1 83 ? -1.675 7.474 13.222 1.00 88.88 83 TYR A N 1
ATOM 706 C CA . TYR A 1 83 ? -1.603 6.448 14.265 1.00 88.88 83 TYR A CA 1
ATOM 707 C C . TYR A 1 83 ? -0.990 6.991 15.559 1.00 88.88 83 TYR A C 1
ATOM 709 O O . TYR A 1 83 ? -1.525 6.775 16.641 1.00 88.88 83 TYR A O 1
ATOM 717 N N . ARG A 1 84 ? 0.125 7.726 15.467 1.00 90.88 84 ARG A N 1
ATOM 718 C CA . ARG A 1 84 ? 0.803 8.316 16.632 1.00 90.88 84 ARG A CA 1
ATOM 719 C C . ARG A 1 84 ? 0.033 9.479 17.246 1.00 90.88 84 ARG A C 1
ATOM 721 O O . ARG A 1 84 ? 0.214 9.754 18.424 1.00 90.88 84 ARG A O 1
ATOM 728 N N . THR A 1 85 ? -0.820 10.151 16.485 1.00 88.31 85 THR A N 1
ATOM 729 C CA . THR A 1 85 ? -1.697 11.196 17.024 1.00 88.31 85 THR A CA 1
ATOM 730 C C . THR A 1 85 ? -2.885 10.576 17.760 1.00 88.31 85 THR A C 1
ATOM 732 O O . THR A 1 85 ? -3.202 11.008 18.866 1.00 88.31 85 THR A O 1
ATOM 735 N N . THR A 1 86 ? -3.495 9.530 17.197 1.00 85.12 86 THR A N 1
ATOM 736 C CA . THR A 1 86 ? -4.636 8.819 17.794 1.00 85.12 86 THR A CA 1
ATOM 737 C C . THR A 1 86 ? -4.215 7.937 18.978 1.00 85.12 86 THR A C 1
ATOM 739 O O . THR A 1 86 ? -4.933 7.847 19.971 1.00 85.12 86 THR A O 1
ATOM 742 N N . TYR A 1 87 ? -3.021 7.335 18.917 1.00 90.25 87 TYR A N 1
ATOM 743 C CA . TYR A 1 87 ? -2.476 6.405 19.917 1.00 90.25 87 TYR A CA 1
ATOM 744 C C . TYR A 1 87 ? -1.054 6.812 20.379 1.00 90.25 87 TYR A C 1
ATOM 746 O O . TYR A 1 87 ? -0.077 6.096 20.138 1.00 90.25 87 TYR A O 1
ATOM 754 N N . PRO A 1 88 ? -0.894 7.955 21.076 1.00 88.50 88 PRO A N 1
ATOM 755 C CA . PRO A 1 88 ? 0.406 8.603 21.320 1.00 88.50 88 PRO A CA 1
ATOM 756 C C . PRO A 1 88 ? 1.413 7.819 22.166 1.00 88.50 88 PRO A C 1
ATOM 758 O O . PRO A 1 88 ? 2.603 8.121 22.123 1.00 88.50 88 PRO A O 1
ATOM 761 N N . ASN A 1 89 ? 0.969 6.802 22.904 1.00 92.50 89 ASN A N 1
ATOM 762 C CA . ASN A 1 89 ? 1.829 5.985 23.768 1.00 92.50 89 ASN A CA 1
ATOM 763 C C . ASN A 1 89 ? 1.824 4.500 23.388 1.00 92.50 89 ASN A C 1
ATOM 765 O O . ASN A 1 89 ? 2.338 3.675 24.142 1.00 92.50 89 ASN A O 1
ATOM 769 N N . GLU A 1 90 ? 1.221 4.146 22.255 1.00 92.38 90 GLU A N 1
ATOM 770 C CA . GLU A 1 90 ? 1.149 2.761 21.803 1.00 92.38 90 GLU A CA 1
ATOM 771 C C . GLU A 1 90 ? 2.144 2.516 20.674 1.00 92.38 90 GLU A C 1
ATOM 773 O O . GLU A 1 90 ? 2.378 3.374 19.820 1.00 92.38 90 GLU A O 1
ATOM 778 N N . GLU A 1 91 ? 2.746 1.330 20.663 1.00 91.62 91 GLU A N 1
ATOM 779 C CA . GLU A 1 91 ? 3.533 0.872 19.523 1.00 91.62 91 GLU A CA 1
ATOM 780 C C . GLU A 1 91 ? 2.620 0.529 18.346 1.00 91.62 91 GLU A C 1
ATOM 782 O O . GLU A 1 91 ? 1.436 0.224 18.521 1.00 91.62 91 GLU A O 1
ATOM 787 N N . VAL A 1 92 ? 3.173 0.598 17.134 1.00 89.94 92 VAL A N 1
ATOM 788 C CA . VAL A 1 92 ? 2.473 0.114 15.943 1.00 89.94 92 VAL A CA 1
ATOM 789 C C . VAL A 1 92 ? 2.377 -1.400 16.058 1.00 89.94 92 VAL A C 1
ATOM 791 O O . VAL A 1 92 ? 3.390 -2.087 16.181 1.00 89.94 92 VAL A O 1
ATOM 794 N N . ILE A 1 93 ? 1.152 -1.907 16.060 1.00 92.38 93 ILE A N 1
ATOM 795 C CA . ILE A 1 93 ? 0.896 -3.343 16.114 1.00 92.38 93 ILE A CA 1
ATOM 796 C C . ILE A 1 93 ? 1.140 -3.980 14.748 1.00 92.38 93 ILE A C 1
ATOM 798 O O . ILE A 1 93 ? 0.938 -3.346 13.719 1.00 92.38 93 ILE A O 1
ATOM 802 N N . MET A 1 94 ? 1.549 -5.246 14.728 1.00 88.38 94 MET A N 1
ATOM 803 C CA . MET A 1 94 ? 1.586 -6.020 13.488 1.00 88.38 94 MET A CA 1
ATOM 804 C C . MET A 1 94 ? 0.257 -6.739 13.294 1.00 88.38 94 MET A C 1
ATOM 806 O O . MET A 1 94 ? -0.250 -7.370 14.222 1.00 88.38 94 MET A O 1
ATOM 810 N N . VAL A 1 95 ? -0.282 -6.668 12.080 1.00 90.44 95 VAL A N 1
ATOM 811 C CA . VAL A 1 95 ? -1.505 -7.374 11.698 1.00 90.44 95 VAL A CA 1
ATOM 812 C C . VAL A 1 95 ? -1.135 -8.568 10.834 1.00 90.44 95 VAL A C 1
ATOM 814 O O . VAL A 1 95 ? -0.581 -8.412 9.750 1.00 90.44 95 VAL A O 1
ATOM 817 N N . ASP A 1 96 ? -1.463 -9.769 11.307 1.00 87.75 96 ASP A N 1
ATOM 818 C CA . ASP A 1 96 ? -1.270 -11.011 10.554 1.00 87.75 96 ASP A CA 1
ATOM 819 C C . ASP A 1 96 ? -2.446 -11.237 9.591 1.00 87.75 96 ASP A C 1
ATOM 821 O O . ASP A 1 96 ? -3.301 -12.105 9.784 1.00 87.75 96 ASP A O 1
ATOM 825 N N . LEU A 1 97 ? -2.531 -10.381 8.571 1.00 87.44 97 LEU A N 1
ATOM 826 C CA . LEU A 1 97 ? -3.436 -10.552 7.443 1.00 87.44 97 LEU A CA 1
ATOM 827 C C . LEU A 1 97 ? -2.657 -10.482 6.129 1.00 87.44 97 LEU A C 1
ATOM 829 O O . LEU A 1 97 ? -1.753 -9.658 5.988 1.00 87.44 97 LEU A O 1
ATOM 833 N N . PRO A 1 98 ? -3.009 -11.317 5.134 1.00 85.31 98 PRO A N 1
ATOM 834 C CA . PRO A 1 98 ? -2.421 -11.203 3.811 1.00 85.31 98 PRO A CA 1
ATOM 835 C C . PRO A 1 98 ? -2.687 -9.829 3.195 1.00 85.31 98 PRO A C 1
ATOM 837 O O . PRO A 1 98 ? -3.718 -9.203 3.465 1.00 85.31 98 PRO A O 1
ATOM 840 N N . ALA A 1 99 ? -1.789 -9.419 2.301 1.00 81.50 99 ALA A N 1
ATOM 841 C CA . ALA A 1 99 ? -2.004 -8.243 1.478 1.00 81.50 99 ALA A CA 1
ATOM 842 C C . ALA A 1 99 ? -3.327 -8.361 0.708 1.00 81.50 99 ALA A C 1
ATOM 844 O O . ALA A 1 99 ? -3.655 -9.428 0.169 1.00 81.50 99 ALA A O 1
ATOM 845 N N . LEU A 1 100 ? -4.103 -7.277 0.713 1.00 76.31 100 LEU A N 1
ATOM 846 C CA . LEU A 1 100 ? -5.343 -7.164 -0.053 1.00 76.31 100 LEU A CA 1
ATOM 847 C C . LEU A 1 100 ? -5.024 -7.252 -1.539 1.00 76.31 100 LEU A C 1
ATOM 849 O O . LEU A 1 100 ? -5.734 -7.880 -2.331 1.00 76.31 100 LEU A O 1
ATOM 853 N N . GLU A 1 101 ? -3.914 -6.624 -1.877 1.00 69.44 101 GLU A N 1
ATOM 854 C CA . GLU A 1 101 ? -3.352 -6.568 -3.194 1.00 69.44 101 GLU A CA 1
ATOM 855 C C . GLU A 1 101 ? -2.505 -7.807 -3.460 1.00 69.44 101 GLU A C 1
ATOM 857 O O . GLU A 1 101 ? -1.771 -8.311 -2.609 1.00 69.44 101 GLU A O 1
ATOM 862 N N . VAL A 1 102 ? -2.619 -8.346 -4.674 1.00 61.91 102 VAL A N 1
ATOM 863 C CA . VAL A 1 102 ? -1.708 -9.411 -5.092 1.00 61.91 102 VAL A CA 1
ATOM 864 C C . VAL A 1 102 ? -0.394 -8.752 -5.479 1.00 61.91 102 VAL A C 1
ATOM 866 O O . VAL A 1 102 ? -0.264 -8.272 -6.607 1.00 61.91 102 VAL A O 1
ATOM 869 N N . GLU A 1 103 ? 0.564 -8.762 -4.558 1.00 67.19 103 GLU A N 1
ATOM 870 C CA . GLU A 1 103 ? 1.970 -8.516 -4.869 1.00 67.19 103 GLU A CA 1
ATOM 871 C C . GLU A 1 103 ? 2.417 -9.495 -5.963 1.00 67.19 103 GLU A C 1
ATOM 873 O O . GLU A 1 103 ? 2.214 -10.712 -5.862 1.00 67.19 103 GLU A O 1
ATOM 878 N N . LEU A 1 104 ? 3.013 -8.968 -7.034 1.00 71.62 104 LEU A N 1
ATOM 879 C CA . LEU A 1 104 ? 3.726 -9.813 -7.986 1.00 71.62 104 LEU A CA 1
ATOM 880 C C . LEU A 1 104 ? 4.929 -10.417 -7.264 1.00 71.62 104 LEU A C 1
ATOM 882 O O . LEU A 1 104 ? 5.694 -9.700 -6.616 1.00 71.62 104 LEU A O 1
ATOM 886 N N . SER A 1 105 ? 5.124 -11.729 -7.396 1.00 78.75 105 SER A N 1
ATOM 887 C CA . SER A 1 105 ? 6.337 -12.354 -6.875 1.00 78.75 105 SER A CA 1
ATOM 888 C C . SER A 1 105 ? 7.571 -11.751 -7.551 1.00 78.75 105 SER A C 1
ATOM 890 O O . SER A 1 105 ? 7.501 -11.246 -8.674 1.00 78.75 105 SER A O 1
ATOM 892 N N . GLU A 1 106 ? 8.731 -11.842 -6.899 1.00 79.12 106 GLU A N 1
ATOM 893 C CA . GLU A 1 106 ? 9.981 -11.364 -7.500 1.00 79.12 106 GLU A CA 1
ATOM 894 C C . GLU A 1 106 ? 10.233 -12.013 -8.872 1.00 79.12 106 GLU A C 1
ATOM 896 O O . GLU A 1 106 ? 10.624 -11.335 -9.817 1.00 79.12 106 GLU A O 1
ATOM 901 N N . GLU A 1 107 ? 9.936 -13.307 -9.010 1.00 84.56 107 GLU A N 1
ATOM 902 C CA . GLU A 1 107 ? 10.035 -14.025 -10.283 1.00 84.56 107 GLU A CA 1
ATOM 903 C C . GLU A 1 107 ? 9.117 -13.421 -11.356 1.00 84.56 107 GLU A C 1
ATOM 905 O O . GLU A 1 107 ? 9.551 -13.210 -12.488 1.00 84.56 107 GLU A O 1
ATOM 910 N N . GLN A 1 108 ? 7.874 -13.083 -11.002 1.00 84.62 108 GLN A N 1
ATOM 911 C CA . GLN A 1 108 ? 6.920 -12.465 -11.926 1.00 84.62 108 GLN A CA 1
ATOM 912 C C . GLN A 1 108 ? 7.346 -11.051 -12.329 1.00 84.62 108 GLN A C 1
ATOM 914 O O . GLN A 1 108 ? 7.263 -10.702 -13.506 1.00 84.62 108 GLN A O 1
ATOM 919 N N . LEU A 1 109 ? 7.827 -10.243 -11.379 1.00 86.38 109 LEU A N 1
ATOM 920 C CA . LEU A 1 109 ? 8.345 -8.905 -11.671 1.00 86.38 109 LEU A CA 1
ATOM 921 C C . LEU A 1 109 ? 9.542 -8.981 -12.620 1.00 86.38 109 LEU A C 1
ATOM 923 O O . LEU A 1 109 ? 9.581 -8.264 -13.620 1.00 86.38 109 LEU A O 1
ATOM 927 N N . ARG A 1 110 ? 10.487 -9.888 -12.346 1.00 87.31 110 ARG A N 1
ATOM 928 C CA . ARG A 1 110 ? 11.641 -10.127 -13.217 1.00 87.31 110 ARG A CA 1
ATOM 929 C C . ARG A 1 110 ? 11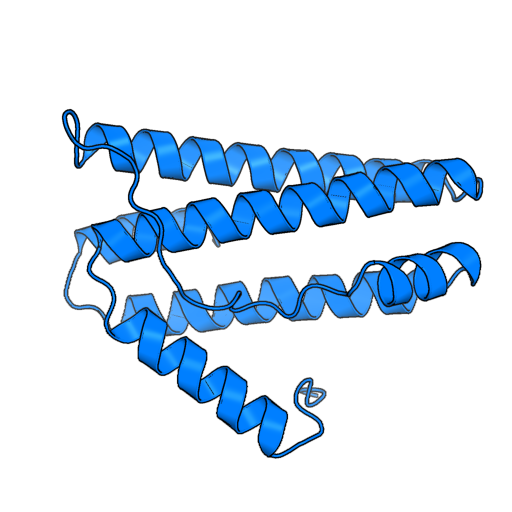.189 -10.546 -14.613 1.00 87.31 110 ARG A C 1
ATOM 931 O O . ARG A 1 110 ? 11.617 -9.926 -15.583 1.00 87.31 110 ARG A O 1
ATOM 938 N N . ASP A 1 111 ? 10.303 -11.535 -14.736 1.00 89.50 111 ASP A N 1
ATOM 939 C CA . ASP A 1 111 ? 9.793 -11.978 -16.040 1.00 89.50 111 ASP A CA 1
ATOM 940 C C . ASP A 1 111 ? 9.203 -10.812 -16.844 1.00 89.50 111 ASP A C 1
ATOM 942 O O . ASP A 1 111 ? 9.553 -10.618 -18.009 1.00 89.50 111 ASP A O 1
ATOM 946 N N . LEU A 1 112 ? 8.363 -9.989 -16.216 1.00 88.56 112 LEU A N 1
ATOM 947 C CA . LEU A 1 112 ? 7.730 -8.853 -16.878 1.00 88.56 112 LEU A CA 1
ATOM 948 C C . LEU A 1 112 ? 8.746 -7.790 -17.318 1.00 88.56 112 LEU A C 1
ATOM 950 O O . LEU A 1 112 ? 8.646 -7.283 -18.440 1.00 88.56 112 LEU A O 1
ATOM 954 N N . VAL A 1 113 ? 9.725 -7.463 -16.468 1.00 89.25 113 VAL A N 1
ATOM 955 C CA . VAL A 1 113 ? 10.720 -6.424 -16.763 1.00 89.25 113 VAL A CA 1
ATOM 956 C C . VAL A 1 113 ? 11.730 -6.889 -17.815 1.00 89.25 113 VAL A C 1
ATOM 958 O O . VAL A 1 113 ? 11.906 -6.221 -18.836 1.00 89.25 113 VAL A O 1
ATOM 961 N N . TYR A 1 114 ? 12.349 -8.060 -17.647 1.00 89.50 114 TYR A N 1
ATOM 962 C CA . TYR A 1 114 ? 13.371 -8.537 -18.589 1.00 89.50 114 TYR A CA 1
ATOM 963 C C . TYR A 1 114 ? 12.795 -8.884 -19.972 1.00 89.50 114 TYR A C 1
ATOM 965 O O . TYR A 1 114 ? 13.516 -8.798 -20.965 1.00 89.50 114 TYR A O 1
ATOM 973 N N . HIS A 1 115 ? 11.497 -9.196 -20.078 1.00 91.44 115 HIS A N 1
ATOM 974 C CA . HIS A 1 115 ? 10.824 -9.395 -21.368 1.00 91.44 115 HIS A CA 1
ATOM 975 C C . HIS A 1 115 ? 10.174 -8.125 -21.945 1.00 91.44 115 HIS A C 1
ATOM 977 O O . HIS A 1 115 ? 9.437 -8.219 -22.929 1.00 91.44 115 HIS A O 1
ATOM 983 N N . GLY A 1 116 ? 10.401 -6.942 -21.361 1.00 85.38 116 GLY A N 1
ATOM 984 C CA . GLY A 1 116 ? 9.892 -5.685 -21.925 1.00 85.38 116 GLY A CA 1
ATOM 985 C C . GLY A 1 116 ? 8.369 -5.527 -21.841 1.00 85.38 116 GLY A C 1
ATOM 986 O O . GLY A 1 116 ? 7.780 -4.780 -22.623 1.00 85.38 116 GLY A O 1
ATOM 987 N N . ARG A 1 117 ? 7.689 -6.234 -20.929 1.00 90.75 117 ARG A N 1
ATOM 988 C CA . ARG A 1 117 ? 6.217 -6.280 -20.848 1.00 90.75 117 ARG A CA 1
ATOM 989 C C . ARG A 1 117 ? 5.637 -5.127 -20.028 1.00 90.75 117 ARG A C 1
ATOM 991 O O . ARG A 1 117 ? 4.778 -5.344 -19.177 1.00 90.75 117 ARG A O 1
ATOM 998 N N . LEU A 1 118 ? 6.054 -3.894 -20.323 1.00 88.50 118 LEU A N 1
ATOM 999 C CA . LEU A 1 118 ? 5.622 -2.686 -19.607 1.00 88.50 118 LEU A CA 1
ATOM 1000 C C . LEU A 1 118 ? 4.095 -2.578 -19.495 1.00 88.50 118 LEU A C 1
ATOM 1002 O O . LEU A 1 118 ? 3.573 -2.296 -18.425 1.00 88.50 118 LEU A O 1
ATOM 1006 N N . ARG A 1 119 ? 3.367 -2.862 -20.581 1.00 87.31 119 ARG A N 1
ATOM 1007 C CA . ARG A 1 119 ? 1.899 -2.845 -20.569 1.00 87.31 119 ARG A CA 1
ATOM 1008 C C . ARG A 1 119 ? 1.310 -3.788 -19.515 1.00 87.31 119 ARG A C 1
ATOM 1010 O O . ARG A 1 119 ? 0.385 -3.392 -18.824 1.00 87.31 119 ARG A O 1
ATOM 1017 N N . GLY A 1 120 ? 1.853 -4.999 -19.387 1.00 85.62 120 GLY A N 1
ATOM 1018 C CA . GLY A 1 120 ? 1.380 -5.969 -18.398 1.00 85.62 120 GLY A CA 1
ATOM 1019 C C . GLY A 1 120 ? 1.661 -5.521 -16.963 1.00 85.62 120 GLY A C 1
ATOM 1020 O O . GLY A 1 120 ? 0.837 -5.753 -16.087 1.00 85.62 120 GLY A O 1
ATOM 1021 N N . ILE A 1 121 ? 2.781 -4.825 -16.739 1.00 87.12 121 ILE A N 1
ATOM 1022 C CA . ILE A 1 121 ? 3.079 -4.194 -15.447 1.00 87.12 121 ILE A CA 1
ATOM 1023 C C . ILE A 1 121 ? 2.045 -3.108 -15.157 1.00 87.12 121 ILE A C 1
ATOM 1025 O O . ILE A 1 121 ? 1.379 -3.171 -14.134 1.00 87.12 121 ILE A O 1
ATOM 1029 N N . LEU A 1 122 ? 1.854 -2.154 -16.072 1.00 86.88 122 LEU A N 1
ATOM 1030 C CA . LEU A 1 122 ? 0.917 -1.045 -15.872 1.00 86.88 122 LEU A CA 1
ATOM 1031 C C . LEU A 1 122 ? -0.527 -1.525 -15.676 1.00 86.88 122 LEU A C 1
ATOM 1033 O O . LEU A 1 122 ? -1.221 -1.004 -14.812 1.00 86.88 122 LEU A O 1
ATOM 1037 N N . GLU A 1 123 ? -0.973 -2.533 -16.431 1.00 85.94 123 GLU A N 1
ATOM 1038 C CA . GLU A 1 123 ? -2.295 -3.145 -16.242 1.00 85.94 123 GLU A CA 1
ATOM 1039 C C . GLU A 1 123 ? -2.434 -3.745 -14.834 1.00 85.94 123 GLU A C 1
ATOM 1041 O O . GLU A 1 123 ? -3.444 -3.503 -14.175 1.00 85.94 123 GLU A O 1
ATOM 1046 N N . HIS A 1 124 ? -1.410 -4.447 -14.334 1.00 83.38 124 HIS A N 1
ATOM 1047 C CA . HIS A 1 124 ? -1.413 -4.982 -12.968 1.00 83.38 124 HIS A CA 1
ATOM 1048 C C . HIS A 1 124 ? -1.460 -3.877 -11.909 1.00 83.38 124 HIS A C 1
ATOM 1050 O O . HIS A 1 124 ? -2.243 -3.982 -10.966 1.00 83.38 124 HIS A O 1
ATOM 1056 N N . LEU A 1 125 ? -0.661 -2.817 -12.068 1.00 84.25 125 LEU A N 1
ATOM 1057 C CA . LEU A 1 125 ? -0.641 -1.681 -11.140 1.00 84.25 125 LEU A CA 1
ATOM 1058 C C . LEU A 1 125 ? -2.005 -0.981 -11.103 1.00 84.25 125 LEU A C 1
ATOM 1060 O O . LEU A 1 125 ? -2.605 -0.841 -10.046 1.00 84.25 125 LEU A O 1
ATOM 1064 N N . MET A 1 126 ? -2.576 -0.657 -12.265 1.00 83.00 126 MET A N 1
ATOM 1065 C CA . MET A 1 126 ? -3.893 -0.016 -12.349 1.00 83.00 126 MET A CA 1
ATOM 1066 C C . MET A 1 126 ? -5.021 -0.871 -11.755 1.00 83.00 126 MET A C 1
ATOM 1068 O O . MET A 1 126 ? -5.960 -0.341 -11.161 1.00 83.00 126 MET A O 1
ATOM 1072 N N . GLU A 1 127 ? -4.978 -2.192 -11.944 1.00 81.38 127 GLU A N 1
ATOM 1073 C CA . GLU A 1 127 ? -5.953 -3.106 -11.337 1.00 81.38 127 GLU A CA 1
ATOM 1074 C C . GLU A 1 127 ? -5.812 -3.196 -9.816 1.00 81.38 127 GLU A C 1
ATOM 1076 O O . GLU A 1 127 ? -6.774 -3.545 -9.134 1.00 81.38 127 GLU A O 1
ATOM 1081 N N . THR A 1 128 ? -4.618 -2.936 -9.303 1.00 78.50 128 THR A N 1
ATOM 1082 C CA . THR A 1 128 ? -4.252 -3.009 -7.892 1.00 78.50 128 THR A CA 1
ATOM 1083 C C . THR A 1 128 ? -4.762 -1.781 -7.151 1.00 78.50 128 THR A C 1
ATOM 1085 O O . THR A 1 128 ? -5.733 -1.922 -6.406 1.00 78.50 128 THR A O 1
ATOM 1088 N N . GLU A 1 129 ? -4.361 -0.594 -7.600 1.00 79.38 129 GLU A N 1
ATOM 1089 C CA . GLU A 1 129 ? -4.895 0.703 -7.155 1.00 79.38 129 GLU A CA 1
ATOM 1090 C C . GLU A 1 129 ? -6.429 0.760 -7.174 1.00 79.38 129 GLU A C 1
ATOM 1092 O O . GLU A 1 129 ? -7.100 1.273 -6.274 1.00 79.38 129 GLU A O 1
ATOM 1097 N N . LYS A 1 130 ? -7.038 0.196 -8.225 1.00 82.56 130 LYS A N 1
ATOM 1098 C CA . LYS A 1 130 ? -8.494 0.153 -8.330 1.00 82.56 130 LYS A CA 1
ATOM 1099 C C . LYS A 1 130 ? -9.128 -0.710 -7.237 1.00 82.56 130 LYS A C 1
ATOM 1101 O O . LYS A 1 130 ? -10.183 -0.333 -6.736 1.00 82.56 130 LYS A O 1
ATOM 1106 N N . ILE A 1 131 ? -8.550 -1.867 -6.914 1.00 78.88 131 ILE A N 1
ATOM 1107 C CA . ILE A 1 131 ? -9.096 -2.758 -5.883 1.00 78.88 131 ILE A CA 1
ATOM 1108 C C . ILE A 1 131 ? -8.941 -2.134 -4.510 1.00 78.88 131 ILE A C 1
ATOM 1110 O O . ILE A 1 131 ? -9.925 -2.146 -3.773 1.00 78.88 131 ILE A O 1
ATOM 1114 N N . ALA A 1 132 ? -7.766 -1.583 -4.199 1.00 78.50 132 ALA A N 1
ATOM 1115 C CA . ALA A 1 132 ? -7.557 -0.781 -3.003 1.00 78.50 132 ALA A CA 1
ATOM 1116 C C . ALA A 1 132 ? -8.701 0.226 -2.867 1.00 78.50 132 ALA A C 1
ATOM 1118 O O . ALA A 1 132 ? -9.534 0.098 -1.966 1.00 78.50 132 ALA A O 1
ATOM 1119 N N . ARG A 1 133 ? -8.854 1.128 -3.844 1.00 80.44 133 ARG A N 1
ATOM 1120 C CA . ARG A 1 133 ? -9.908 2.152 -3.833 1.00 80.44 133 ARG A CA 1
ATOM 1121 C C . ARG A 1 133 ? -11.322 1.582 -3.679 1.00 80.44 133 ARG A C 1
ATOM 1123 O O . ARG A 1 133 ? -12.083 2.076 -2.850 1.00 80.44 133 ARG A O 1
ATOM 1130 N N . ASP A 1 134 ? -11.692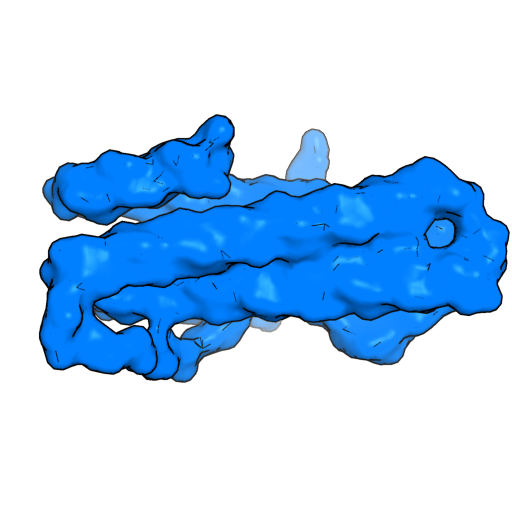 0.561 -4.452 1.00 81.75 134 ASP A N 1
ATOM 1131 C CA . ASP A 1 134 ? -13.036 -0.032 -4.401 1.00 81.75 134 ASP A CA 1
ATOM 1132 C C . ASP A 1 134 ? -13.314 -0.659 -3.013 1.00 81.75 134 ASP A C 1
ATOM 1134 O O . ASP A 1 134 ? -14.439 -0.598 -2.504 1.00 81.75 134 ASP A O 1
ATOM 1138 N N . VAL A 1 135 ? -12.294 -1.238 -2.369 1.00 79.00 135 VAL A N 1
ATOM 1139 C CA . VAL A 1 135 ? -12.390 -1.801 -1.015 1.00 79.00 135 VAL A CA 1
ATOM 1140 C C . VAL A 1 135 ? -12.459 -0.700 0.036 1.00 79.00 135 VAL A C 1
ATOM 1142 O O . VAL A 1 135 ? -13.306 -0.790 0.923 1.00 79.00 135 VAL A O 1
ATOM 1145 N N . TYR A 1 136 ? -11.671 0.368 -0.077 1.00 75.81 136 TYR A N 1
ATOM 1146 C CA . TYR A 1 136 ? -11.792 1.534 0.804 1.00 75.81 136 TYR A CA 1
ATOM 1147 C C . TYR A 1 136 ? -13.173 2.178 0.718 1.00 75.81 136 TYR A C 1
ATOM 1149 O O . TYR A 1 136 ? -13.803 2.462 1.741 1.00 75.81 136 TYR A O 1
ATOM 1157 N N . GLU A 1 137 ? -13.698 2.359 -0.493 1.00 76.56 137 GLU A N 1
ATOM 1158 C CA . GLU A 1 137 ? -15.037 2.902 -0.701 1.00 76.56 137 GLU A CA 1
ATOM 1159 C C . GLU A 1 137 ? -16.108 1.980 -0.095 1.00 76.56 137 GLU A C 1
ATOM 1161 O O . GLU A 1 137 ? -17.072 2.438 0.522 1.00 76.56 137 GLU A O 1
ATOM 1166 N N . TYR A 1 138 ? -15.937 0.663 -0.222 1.00 78.56 138 TYR A N 1
ATOM 1167 C CA . TYR A 1 138 ? -16.824 -0.300 0.418 1.00 78.56 138 TYR A CA 1
ATOM 1168 C C . TYR A 1 138 ? -16.749 -0.218 1.951 1.00 78.56 138 TYR A C 1
ATOM 1170 O O . TYR A 1 138 ? -17.786 -0.121 2.606 1.00 78.56 138 TYR A O 1
ATOM 1178 N N . LEU A 1 139 ? -15.548 -0.215 2.534 1.00 72.19 139 LEU A N 1
ATOM 1179 C CA . LEU A 1 139 ? -15.340 -0.189 3.986 1.00 72.19 139 LEU A CA 1
ATOM 1180 C C . LEU A 1 139 ? -15.837 1.116 4.617 1.00 72.19 139 LEU A C 1
ATOM 1182 O O . LEU A 1 139 ? -16.544 1.079 5.624 1.00 72.19 139 LEU A O 1
ATOM 1186 N N . SER A 1 140 ? -15.551 2.260 3.992 1.00 71.38 140 SER A N 1
ATOM 1187 C CA . SER A 1 140 ? -16.029 3.573 4.447 1.00 71.38 140 SER A CA 1
ATOM 1188 C C . SER A 1 140 ? -17.559 3.669 4.458 1.00 71.38 140 SER A C 1
ATOM 1190 O O . SER A 1 140 ? -18.130 4.295 5.349 1.00 71.38 140 SER A O 1
ATOM 1192 N N . LYS A 1 141 ? -18.258 3.002 3.530 1.00 73.06 141 LYS A N 1
ATOM 1193 C CA . LYS A 1 141 ? -19.732 2.934 3.526 1.00 73.06 141 LYS A CA 1
ATOM 1194 C C . LYS A 1 141 ? -20.304 2.009 4.600 1.00 73.06 141 LYS A C 1
ATOM 1196 O O . LYS A 1 141 ? -21.423 2.246 5.048 1.00 73.06 141 LYS A O 1
ATOM 1201 N N . GLN A 1 142 ? -19.577 0.959 4.982 1.00 68.00 142 GLN A N 1
ATOM 1202 C CA . GLN A 1 142 ? -20.035 -0.035 5.963 1.00 68.00 142 GLN A CA 1
ATOM 1203 C C . GLN A 1 142 ? -19.703 0.346 7.410 1.00 68.00 142 GLN A C 1
ATOM 1205 O O . GLN A 1 142 ? -20.377 -0.118 8.328 1.00 68.00 142 GLN A O 1
ATOM 1210 N N . THR A 1 143 ? -18.691 1.188 7.634 1.00 63.84 143 THR A N 1
ATOM 1211 C CA . THR A 1 143 ? -18.343 1.644 8.983 1.00 63.84 143 THR A CA 1
ATOM 1212 C C . THR A 1 143 ? -19.276 2.758 9.471 1.00 63.84 143 THR A C 1
ATOM 1214 O O . THR A 1 143 ? -19.641 3.681 8.735 1.00 63.84 143 THR A O 1
ATOM 1217 N N . THR A 1 144 ? -19.681 2.685 10.739 1.00 61.53 144 THR A N 1
ATOM 1218 C CA . THR A 1 144 ? -20.387 3.770 11.444 1.00 61.53 144 THR A CA 1
ATOM 1219 C C . THR A 1 144 ? -19.435 4.689 12.204 1.00 61.53 144 THR A C 1
ATOM 1221 O O . THR A 1 144 ? -19.882 5.690 12.751 1.00 61.53 144 THR A O 1
ATOM 1224 N N . ASP A 1 145 ? -18.149 4.341 12.253 1.00 66.06 145 ASP A N 1
ATOM 1225 C CA . ASP A 1 145 ? -17.105 5.123 12.903 1.00 66.06 145 ASP A CA 1
ATOM 1226 C C . ASP A 1 145 ? -16.697 6.289 11.985 1.00 66.06 145 ASP A C 1
ATOM 1228 O O . ASP A 1 145 ? -16.123 6.082 10.911 1.00 66.06 145 ASP A O 1
ATOM 1232 N N . GLU A 1 146 ? -17.071 7.513 12.371 1.00 67.38 146 GLU A N 1
ATOM 1233 C CA . GLU A 1 146 ? -16.758 8.727 11.606 1.00 67.38 146 GLU A CA 1
ATOM 1234 C C . GLU A 1 146 ? -15.252 9.009 11.562 1.00 67.38 146 GLU A C 1
ATOM 1236 O O . GLU A 1 146 ? -14.760 9.502 10.552 1.00 67.38 146 GLU A O 1
ATOM 1241 N N . GLU A 1 147 ? -14.497 8.590 12.580 1.00 62.84 147 GLU A N 1
ATOM 1242 C CA . GLU A 1 147 ? -13.047 8.783 12.645 1.00 62.84 147 GLU A CA 1
ATOM 1243 C C . GLU A 1 147 ? -12.333 7.911 11.595 1.00 62.84 147 GLU A C 1
ATOM 1245 O O . GLU A 1 147 ? -11.394 8.355 10.929 1.00 62.84 147 GLU A O 1
ATOM 1250 N N . ILE A 1 148 ? -12.844 6.695 11.351 1.00 63.16 148 ILE A N 1
ATOM 1251 C CA . ILE A 1 148 ? -12.395 5.832 10.246 1.00 63.16 148 ILE A CA 1
ATOM 1252 C C . ILE A 1 148 ? -12.758 6.444 8.886 1.00 63.16 148 ILE A C 1
ATOM 1254 O O . ILE A 1 148 ? -11.951 6.395 7.959 1.00 63.16 148 ILE A O 1
ATOM 1258 N N . LYS A 1 149 ? -13.957 7.020 8.735 1.00 65.75 149 LYS A N 1
ATOM 1259 C CA . LYS A 1 149 ? -14.367 7.654 7.468 1.00 65.75 149 LYS A CA 1
ATOM 1260 C C . LYS A 1 149 ? -13.465 8.827 7.110 1.00 65.75 149 LYS A C 1
ATOM 1262 O O . LYS A 1 149 ? -12.951 8.866 5.995 1.00 65.75 149 LYS A O 1
ATOM 1267 N N . ASP A 1 150 ? -13.236 9.726 8.058 1.00 63.97 150 ASP A N 1
ATOM 1268 C CA . ASP A 1 150 ? -12.433 10.932 7.846 1.00 63.97 150 ASP A CA 1
ATOM 1269 C C . ASP A 1 150 ? -10.954 10.611 7.599 1.00 63.97 150 ASP A C 1
ATOM 1271 O O . ASP A 1 150 ? -10.258 11.357 6.915 1.00 63.97 150 ASP A O 1
ATOM 1275 N N . THR A 1 151 ? -10.491 9.465 8.098 1.00 62.34 151 THR A N 1
ATOM 1276 C CA . THR A 1 151 ? -9.144 8.937 7.869 1.00 62.34 151 THR A CA 1
ATOM 1277 C C . THR A 1 151 ? -8.970 8.288 6.497 1.00 62.34 151 THR A C 1
ATOM 1279 O O . THR A 1 151 ? -7.946 8.479 5.847 1.00 62.34 151 THR A O 1
ATOM 1282 N N . LEU A 1 152 ? -9.935 7.472 6.064 1.00 61.72 152 LEU A N 1
ATOM 1283 C CA . LEU A 1 152 ? -9.793 6.657 4.853 1.00 61.72 152 LEU A CA 1
ATOM 1284 C C . LEU A 1 152 ? -10.076 7.443 3.567 1.00 61.72 152 LEU A C 1
ATOM 1286 O O . LEU A 1 152 ? -9.563 7.083 2.513 1.00 61.72 152 LEU A O 1
ATOM 1290 N N . ILE A 1 153 ? -10.886 8.502 3.631 1.00 60.75 153 ILE A N 1
ATOM 1291 C CA . ILE A 1 153 ? -11.265 9.300 2.454 1.00 60.75 153 ILE A CA 1
ATOM 1292 C C . ILE A 1 153 ? -10.075 10.072 1.838 1.00 60.75 153 ILE A C 1
ATOM 1294 O O . ILE A 1 153 ? -9.953 10.044 0.615 1.00 60.75 153 ILE A O 1
ATOM 1298 N N . PRO A 1 154 ? -9.186 10.735 2.609 1.00 59.19 154 PRO A N 1
ATOM 1299 C CA . PRO A 1 154 ? -8.084 11.523 2.044 1.00 59.19 154 PRO A CA 1
ATOM 1300 C C . PRO A 1 154 ? -6.926 10.705 1.462 1.00 59.19 154 PRO A C 1
ATOM 1302 O O . PRO A 1 154 ? -6.150 11.251 0.690 1.00 59.19 154 PRO A O 1
ATOM 1305 N N . LEU A 1 155 ? -6.776 9.434 1.849 1.00 58.16 155 LEU A N 1
ATOM 1306 C CA . LEU A 1 155 ? -5.649 8.591 1.423 1.00 58.16 155 LEU A CA 1
ATOM 1307 C C . LEU A 1 155 ? -5.840 7.983 0.024 1.00 58.16 155 LEU A C 1
ATOM 1309 O O . LEU A 1 155 ? -4.869 7.586 -0.602 1.00 58.16 155 LEU A O 1
ATOM 1313 N N . PHE A 1 156 ? -7.080 7.925 -0.476 1.00 56.41 156 PHE A N 1
ATOM 1314 C CA . PHE A 1 156 ? -7.427 7.237 -1.733 1.00 56.41 156 PHE A CA 1
ATOM 1315 C C . PHE A 1 156 ? -8.325 8.075 -2.665 1.00 56.41 156 PHE A C 1
ATOM 1317 O O . PHE A 1 156 ? -8.949 7.525 -3.581 1.00 56.41 156 PHE A O 1
ATOM 1324 N N . GLY A 1 157 ? -8.439 9.383 -2.394 1.00 41.97 157 GLY A N 1
ATOM 1325 C CA . GLY A 1 157 ? -9.320 10.347 -3.069 1.00 41.97 157 GLY A CA 1
ATOM 1326 C C . GLY A 1 157 ? -8.597 11.329 -3.979 1.0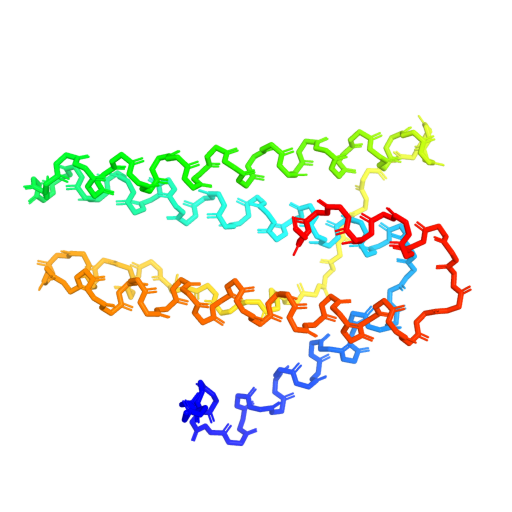0 41.97 157 GLY A C 1
ATOM 1327 O O . GLY A 1 157 ? -7.517 11.814 -3.587 1.00 41.97 157 GLY A O 1
#

Secondary structure (DSSP, 8-state):
----S--SHHHHHHHHHHHHHHTT--HHHHHHHHHHHHHHHHHHHHHHHHHHHHTT--HHHHHHHHHHHHHHHHHHHHHHHHHHHHSTTPPPPP-----SS-PPPHHHHHHHHHTT-HHHHHHHHHHHHHHHHHHHHHHHHH---HHHHHHHTTT--

pLDDT: mean 82.8, std 12.59, range [31.86, 96.88]

InterPro domains:
  IPR003251 Rubrerythrin, diiron-binding domain [PF02915] (30-152)
  IPR009078 Ferritin-like superfamily [SSF47240] (25-151)
  IPR012347 Ferritin-like [G3DSA:1.20.1260.10] (19-156)

Nearest PDB structures (foldseek):
  4zkh-assembly1_D  TM=6.181E-01  e=4.403E-01  Pseudo-nitzschia multiseries
  4zkh-assembly1_F  TM=6.178E-01  e=4.636E-01  Pseudo-nitzschia multiseries
  4zkh-assembly1_C  TM=6.231E-01  e=5.994E-01  Pseudo-nitzschia multiseries
  4zmc-assembly1_F  TM=6.389E-01  e=9.043E-01  Pseudo-nitzschia multiseries
  6j4j-assembly1_H  TM=5.825E-01  e=1.169E+00  Glycine max

Foldseek 3Di:
DPDPPPPDPVVVVLLVVLLVLLLPDDPLQNLLLLLVLLQLLLVLLVLLLVLLVVLVHDVVSSVVSVVSSVLSVVLSVLSVVVSCVVVVPDDRDDDPGDHSADDDPPVRSNVCSNVVVSVVVVVSVVVRLVSLLVSLVVSLVVDPDVVSVVVSVVSND

Organism: Thermococcus aggregans (NCBI:txid110163)

Sequence (157 aa):
MIHQRFKTEKEKLKFKQILEGILKLSTKELLAYWMDQEVKEAEMYHRLYTMSKEVNWDEQVSKLFLDMYKDCLEHAETLLKLYRTTYPNEEVIMVDLPALEVELSEEQLRDLVYHGRLRGILEHLMETEKIARDVYEYLSKQTTDEEIKDTLIPLFG

Mean predicted aligned error: 6.49 Å

Radius of gyration: 16.66 Å; Cα contacts (8 Å, |Δi|>4): 111; chains: 1; bounding box: 40×32×46 Å